Protein AF-A0A8S2YWJ7-F1 (afdb_monomer_lite)

Foldseek 3Di:
DDWDQDPVGWIWFKDFPDDADADQKDFDAGQPIWIWTQGDPVRPGIDIWGFPDNRSGSQWMHHNQFTTAGHPVRQWTGGPPNVPDPPTDHPPPPGTDDPPVPDD

InterPro domains:
  IPR006571 TLDc domain [PF07534] (3-96)

Organism: NCBI:txid1234261

Sequence (104 aa):
MTLILSGDGYLFGGYTSKSWASALGSHENDPKAFLFTLTNPESIGEVKFVCKYPSGSNAVFHSFSCGPAFGAGHDLIISNNSNKNTDSYCNFPHSYTDHIGHGT

Secondary structure (DSSP, 8-state):
-EEEE-TTS-EEEEE-SSPP---EEEEE--TT-EEEESS-TT----EEEEBSSTT-TT-EEEETTEEEEETTTTSEEEETTTTT-S--B--TTSSB--SSS---

Radius of gyration: 12.89 Å; chains: 1; bounding box: 30×27×31 Å

pLDDT: mean 93.34, std 5.13, range [59.97, 97.94]

Structure (mmCIF, N/CA/C/O backbone):
data_AF-A0A8S2YWJ7-F1
#
_entry.id   AF-A0A8S2YWJ7-F1
#
loop_
_atom_site.group_PDB
_atom_site.id
_atom_site.type_symbol
_atom_site.label_atom_id
_atom_site.label_alt_id
_atom_site.label_comp_id
_atom_site.label_asym_id
_atom_site.label_entity_id
_atom_site.label_seq_id
_atom_site.pdbx_PDB_ins_code
_atom_site.Cartn_x
_atom_site.Cartn_y
_atom_site.Cartn_z
_atom_site.occupancy
_atom_site.B_iso_or_equiv
_atom_site.auth_seq_id
_atom_site.auth_comp_id
_atom_site.auth_asym_id
_atom_site.auth_atom_id
_atom_site.pdbx_PDB_model_num
ATOM 1 N N . MET A 1 1 ? -4.692 4.869 -7.242 1.00 92.69 1 MET A N 1
ATOM 2 C CA . MET A 1 1 ? -5.217 4.884 -5.858 1.00 92.69 1 MET A CA 1
ATOM 3 C C . MET A 1 1 ? -5.852 3.539 -5.575 1.00 92.69 1 MET A C 1
ATOM 5 O O . MET A 1 1 ? -6.530 3.024 -6.455 1.00 92.69 1 MET A O 1
ATOM 9 N N . THR A 1 2 ? -5.636 3.010 -4.377 1.00 95.88 2 THR A N 1
ATOM 10 C CA . THR A 1 2 ? -6.225 1.770 -3.870 1.00 95.88 2 THR A CA 1
ATOM 11 C C . THR A 1 2 ? -7.020 2.095 -2.608 1.00 95.88 2 THR A C 1
ATOM 13 O O . THR A 1 2 ? -6.474 2.729 -1.706 1.00 95.88 2 THR A O 1
ATOM 16 N N . LEU A 1 3 ? -8.277 1.652 -2.544 1.00 96.44 3 LEU A N 1
ATOM 17 C CA . LEU A 1 3 ? -9.147 1.755 -1.371 1.00 96.44 3 LEU A CA 1
ATOM 18 C C . LEU A 1 3 ? -9.586 0.347 -0.958 1.00 96.44 3 LEU A C 1
ATOM 20 O O . LEU A 1 3 ? -9.973 -0.448 -1.814 1.00 96.44 3 LEU A O 1
ATOM 24 N N . ILE A 1 4 ? -9.503 0.047 0.332 1.00 95.19 4 ILE A N 1
ATOM 25 C CA . ILE A 1 4 ? -9.803 -1.252 0.932 1.00 95.19 4 ILE A CA 1
ATOM 26 C C . ILE A 1 4 ? -10.822 -1.032 2.048 1.00 95.19 4 ILE A C 1
ATOM 28 O O . ILE A 1 4 ? -10.664 -0.122 2.860 1.00 95.19 4 ILE A O 1
ATOM 32 N N . LEU A 1 5 ? -11.855 -1.874 2.065 1.00 94.25 5 LEU A N 1
ATOM 33 C CA . LEU A 1 5 ? -12.822 -1.992 3.152 1.00 94.25 5 LEU A CA 1
ATOM 34 C C . LEU A 1 5 ? -12.567 -3.325 3.862 1.00 94.25 5 LEU A C 1
ATOM 36 O O . LEU A 1 5 ? -12.669 -4.375 3.223 1.00 94.25 5 LEU A O 1
ATOM 40 N N . SER A 1 6 ? -12.208 -3.297 5.147 1.00 90.75 6 SER A N 1
ATOM 41 C CA . SER A 1 6 ? -12.046 -4.528 5.931 1.00 90.75 6 SER A CA 1
ATOM 42 C C . SER A 1 6 ? -13.387 -5.178 6.268 1.00 90.75 6 SER A C 1
ATOM 44 O O . SER A 1 6 ? -14.444 -4.552 6.174 1.00 90.75 6 SER A O 1
ATOM 46 N N . GLY A 1 7 ? -13.334 -6.435 6.724 1.00 89.88 7 GLY A N 1
ATOM 47 C CA . GLY A 1 7 ? -14.505 -7.135 7.263 1.00 89.88 7 GLY A CA 1
ATOM 48 C C . GLY A 1 7 ? -15.135 -6.430 8.470 1.00 89.88 7 GLY A C 1
ATOM 49 O O . GLY A 1 7 ? -16.347 -6.502 8.644 1.00 89.88 7 GLY A O 1
ATOM 50 N N . ASP A 1 8 ? -14.333 -5.683 9.232 1.00 91.56 8 ASP A N 1
ATOM 51 C CA . ASP A 1 8 ? -14.784 -4.893 10.385 1.00 91.56 8 ASP A CA 1
ATOM 52 C C . ASP A 1 8 ? -15.301 -3.493 9.997 1.00 91.56 8 ASP A C 1
ATOM 54 O O . ASP A 1 8 ? -15.685 -2.703 10.857 1.00 91.56 8 ASP A O 1
ATOM 58 N N . GLY A 1 9 ? -15.330 -3.165 8.700 1.00 93.88 9 GLY A N 1
ATOM 59 C CA . GLY A 1 9 ? -15.875 -1.904 8.194 1.00 93.88 9 GLY A CA 1
ATOM 60 C C . GLY A 1 9 ? -14.898 -0.722 8.192 1.00 93.88 9 GLY A C 1
ATOM 61 O O . GLY A 1 9 ? -15.328 0.419 8.012 1.00 93.88 9 GLY A O 1
ATOM 62 N N . TYR A 1 10 ? -13.596 -0.963 8.361 1.00 93.62 10 TYR A N 1
ATOM 63 C CA . TYR A 1 10 ? -12.576 0.087 8.311 1.00 93.62 10 TYR A CA 1
ATOM 64 C C . TYR A 1 10 ? -12.118 0.371 6.879 1.00 93.62 10 TYR A C 1
ATOM 66 O O . TYR A 1 10 ? -11.922 -0.548 6.083 1.00 93.62 10 TYR A O 1
ATOM 74 N N . LEU A 1 11 ? -11.932 1.651 6.561 1.00 95.94 11 LEU A N 1
ATOM 75 C CA . LEU A 1 11 ? -11.508 2.144 5.256 1.00 95.94 11 LEU A CA 1
ATOM 76 C C . LEU A 1 11 ? -10.066 2.631 5.320 1.00 95.94 11 LEU A C 1
ATOM 78 O O . LEU A 1 11 ? -9.737 3.557 6.059 1.00 95.94 11 LEU A O 1
ATOM 82 N N . PHE A 1 12 ? -9.214 2.042 4.494 1.00 95.62 12 PHE A N 1
ATOM 83 C CA . PHE A 1 12 ? -7.799 2.388 4.389 1.00 95.62 12 PHE A CA 1
ATOM 84 C C . PHE A 1 12 ? -7.265 2.024 3.005 1.00 95.62 12 PHE A C 1
ATOM 86 O O . PHE A 1 12 ? -7.990 1.523 2.143 1.00 95.62 12 PHE A O 1
ATOM 93 N N . GLY A 1 13 ? -5.993 2.296 2.751 1.00 96.38 13 GLY A N 1
ATOM 94 C CA . GLY A 1 13 ? -5.350 1.876 1.521 1.00 96.38 13 GLY A CA 1
ATOM 95 C C . GLY A 1 13 ? -4.068 2.629 1.247 1.00 96.38 13 GLY A C 1
ATOM 96 O O . GLY A 1 13 ? -3.320 2.991 2.153 1.00 96.38 13 GLY A O 1
ATOM 97 N N . GLY A 1 14 ? -3.805 2.846 -0.036 1.00 97.19 14 GLY A N 1
ATOM 98 C CA . GLY A 1 14 ? -2.584 3.497 -0.465 1.00 97.19 14 GLY A CA 1
ATOM 99 C C . GLY A 1 14 ? -2.699 4.142 -1.832 1.00 97.19 14 GLY A C 1
ATOM 100 O O . GLY A 1 14 ? -3.521 3.788 -2.683 1.00 97.19 14 GLY A O 1
ATOM 101 N N . TYR A 1 15 ? -1.842 5.121 -2.051 1.00 97.94 15 TYR A N 1
ATOM 102 C CA . TYR A 1 15 ? -1.646 5.763 -3.332 1.00 97.94 15 TYR A CA 1
ATOM 103 C C . TYR A 1 15 ? -0.264 5.408 -3.867 1.00 97.94 15 TYR A C 1
ATOM 105 O O . TYR A 1 15 ? 0.719 5.426 -3.136 1.00 97.94 15 TYR A O 1
ATOM 113 N N . THR A 1 16 ? -0.205 5.139 -5.167 1.00 97.69 16 THR A N 1
ATOM 114 C CA . THR A 1 16 ? 1.021 5.107 -5.959 1.00 97.69 16 THR A CA 1
ATOM 115 C C . THR A 1 16 ? 0.738 5.777 -7.304 1.00 97.69 16 THR A C 1
ATOM 117 O O . THR A 1 16 ? -0.387 5.722 -7.813 1.00 97.69 16 THR A O 1
ATOM 120 N N . SER A 1 17 ? 1.750 6.440 -7.856 1.00 97.50 17 SER A N 1
ATOM 121 C CA . SER A 1 17 ? 1.778 6.971 -9.216 1.00 97.50 17 SER A CA 1
ATOM 122 C C . SER A 1 17 ? 2.051 5.896 -10.275 1.00 97.50 17 SER A C 1
ATOM 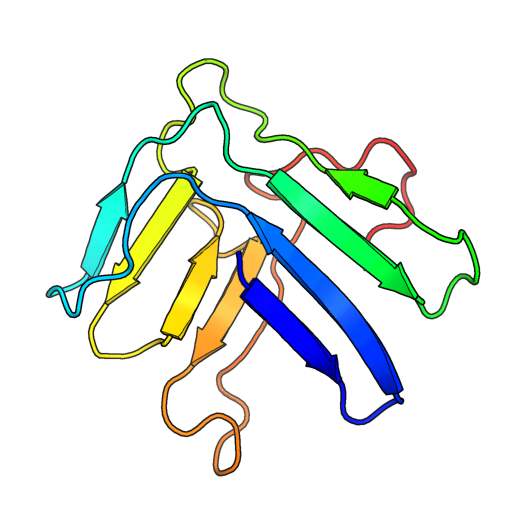124 O O . SER A 1 17 ? 1.918 6.167 -11.470 1.00 97.50 17 SER A O 1
ATOM 126 N N . LYS A 1 18 ? 2.421 4.679 -9.861 1.00 96.12 18 LYS A N 1
ATOM 127 C CA . LYS A 1 18 ? 2.639 3.536 -10.747 1.00 96.12 18 LYS A CA 1
ATOM 128 C C . LYS A 1 18 ? 1.317 2.854 -11.081 1.00 96.12 18 LYS A C 1
ATOM 130 O O . LYS A 1 18 ? 0.425 2.734 -10.245 1.00 96.12 18 LYS A O 1
ATOM 135 N N . SER A 1 19 ? 1.198 2.394 -12.324 1.00 95.06 19 SER A N 1
ATOM 136 C CA . SER A 1 19 ? 0.115 1.485 -12.706 1.00 95.06 19 SER A CA 1
ATOM 137 C C . SER A 1 19 ? 0.470 0.078 -12.244 1.00 95.06 19 SER A C 1
ATOM 139 O O . SER A 1 19 ? 1.576 -0.379 -12.529 1.00 95.06 19 SER A O 1
ATOM 141 N N . TRP A 1 20 ? -0.452 -0.603 -11.562 1.00 94.31 20 TRP A N 1
ATOM 142 C CA . TRP A 1 20 ? -0.255 -1.994 -11.156 1.00 94.31 20 TRP A CA 1
ATOM 143 C C . TRP A 1 20 ? -0.019 -2.885 -12.376 1.00 94.31 20 TRP A C 1
ATOM 145 O O . TRP A 1 20 ? -0.712 -2.760 -13.388 1.00 94.31 20 TRP A O 1
ATOM 155 N N . ALA A 1 21 ? 0.943 -3.796 -12.266 1.00 92.50 21 ALA A N 1
ATOM 156 C CA . ALA A 1 21 ? 1.258 -4.760 -13.308 1.00 92.50 21 ALA A CA 1
ATOM 157 C C . ALA A 1 21 ? 1.341 -6.172 -12.727 1.00 92.50 21 ALA A C 1
ATOM 159 O O . ALA A 1 21 ? 1.822 -6.379 -11.616 1.00 92.50 21 ALA A O 1
ATOM 160 N N . SER A 1 22 ? 0.910 -7.153 -13.515 1.00 91.81 22 SER A N 1
ATOM 161 C CA . SER A 1 22 ? 1.113 -8.566 -13.206 1.00 91.81 22 SER A CA 1
ATOM 162 C C . SER A 1 22 ? 2.545 -8.956 -13.583 1.00 91.81 22 SER A C 1
ATOM 164 O O . SER A 1 22 ? 2.815 -9.254 -14.745 1.00 91.81 22 SER A O 1
ATOM 166 N N . ALA A 1 23 ? 3.468 -8.919 -12.621 1.00 90.06 23 ALA A N 1
ATOM 167 C CA . ALA A 1 23 ? 4.883 -9.255 -12.815 1.00 90.06 23 ALA A CA 1
ATOM 168 C C . ALA A 1 23 ? 5.275 -10.541 -12.063 1.00 90.06 23 ALA A C 1
ATOM 170 O O . ALA A 1 23 ? 4.492 -11.069 -11.279 1.00 90.06 23 ALA A O 1
ATOM 171 N N . LEU A 1 24 ? 6.498 -11.043 -12.269 1.00 90.69 24 LEU A N 1
ATOM 172 C CA . LEU A 1 24 ? 7.046 -12.200 -11.532 1.00 90.69 24 LEU A CA 1
ATOM 173 C C . LEU A 1 24 ? 7.491 -11.861 -10.092 1.00 90.69 24 LEU A C 1
ATOM 175 O O . LEU A 1 24 ? 8.173 -12.661 -9.460 1.00 90.69 24 LEU A O 1
ATOM 179 N N . GLY A 1 25 ? 7.114 -10.688 -9.581 1.00 93.38 25 GLY A N 1
ATOM 180 C CA . GLY A 1 25 ? 7.584 -10.158 -8.309 1.00 93.38 25 GLY A CA 1
ATOM 181 C C . GLY A 1 25 ? 8.703 -9.145 -8.510 1.00 93.38 25 GLY A C 1
ATOM 182 O O . GLY A 1 25 ? 9.873 -9.506 -8.617 1.00 93.38 25 GLY A O 1
ATOM 183 N N . SER A 1 26 ? 8.357 -7.863 -8.547 1.00 94.81 26 SER A N 1
ATOM 184 C CA . SER A 1 26 ? 9.335 -6.777 -8.601 1.00 94.81 26 SER A CA 1
ATOM 185 C C . SER A 1 26 ? 8.889 -5.588 -7.770 1.00 94.81 26 SER A C 1
ATOM 187 O O . SER A 1 26 ? 7.712 -5.230 -7.739 1.00 94.81 26 SER A O 1
ATOM 189 N N . HIS A 1 27 ? 9.853 -4.966 -7.102 1.00 95.25 27 HIS A N 1
ATOM 190 C CA . HIS A 1 27 ? 9.634 -3.708 -6.416 1.00 95.25 27 HIS A CA 1
ATOM 191 C C . HIS A 1 27 ? 9.768 -2.541 -7.391 1.00 95.25 27 HIS A C 1
ATOM 193 O O . HIS A 1 27 ? 10.670 -2.521 -8.225 1.00 95.25 27 HIS A O 1
ATOM 199 N N . GLU A 1 28 ? 8.891 -1.555 -7.249 1.00 96.62 28 GLU A N 1
ATOM 200 C CA . GLU A 1 28 ? 8.920 -0.319 -8.018 1.00 96.62 28 GLU A CA 1
ATOM 201 C C . GLU A 1 28 ? 9.162 0.875 -7.101 1.00 96.62 28 GLU A C 1
ATOM 203 O O . GLU A 1 28 ? 8.641 0.963 -5.982 1.00 96.62 28 GLU A O 1
ATOM 208 N N . ASN A 1 29 ? 9.954 1.819 -7.608 1.00 97.31 29 ASN A N 1
ATOM 209 C CA . ASN A 1 29 ? 10.274 3.035 -6.880 1.00 97.31 29 ASN A CA 1
ATOM 210 C C . ASN A 1 29 ? 9.208 4.095 -7.132 1.00 97.31 29 ASN A C 1
ATOM 212 O O . ASN A 1 29 ? 8.931 4.441 -8.286 1.00 97.31 29 ASN A O 1
ATOM 216 N N . ASP A 1 30 ? 8.654 4.654 -6.064 1.00 97.69 30 ASP A N 1
ATOM 217 C CA . ASP A 1 30 ? 7.673 5.727 -6.161 1.00 97.69 30 ASP A CA 1
ATOM 218 C C . ASP A 1 30 ? 7.740 6.674 -4.954 1.00 97.69 30 ASP A C 1
ATOM 220 O O . ASP A 1 30 ? 7.122 6.410 -3.922 1.00 97.69 30 ASP A O 1
ATOM 224 N N . PRO A 1 31 ? 8.450 7.812 -5.059 1.00 96.56 31 PRO A N 1
ATOM 225 C CA . PRO A 1 31 ? 8.558 8.777 -3.963 1.00 96.56 31 PRO A CA 1
ATOM 226 C C . PRO A 1 31 ? 7.233 9.490 -3.663 1.00 96.56 31 PRO A C 1
ATOM 228 O O . PRO A 1 31 ? 7.122 10.196 -2.663 1.00 96.56 31 PRO A O 1
ATOM 231 N N . LYS A 1 32 ? 6.220 9.338 -4.527 1.00 97.44 32 LYS A N 1
ATOM 232 C CA . LYS A 1 32 ? 4.876 9.880 -4.304 1.00 97.44 32 LYS A CA 1
ATOM 233 C C . LYS A 1 32 ? 3.962 8.885 -3.596 1.00 97.44 32 LYS A C 1
ATOM 235 O O . LYS A 1 32 ? 2.823 9.252 -3.312 1.00 97.44 32 LYS A O 1
ATOM 240 N N . ALA A 1 33 ? 4.416 7.656 -3.347 1.00 97.88 33 ALA A N 1
ATOM 241 C CA . ALA A 1 33 ? 3.595 6.653 -2.699 1.00 97.88 33 ALA A CA 1
ATOM 242 C C . ALA A 1 33 ? 3.376 6.969 -1.215 1.00 97.88 33 ALA A C 1
ATOM 244 O O . ALA A 1 33 ? 4.259 7.476 -0.518 1.00 97.88 33 ALA A O 1
ATOM 245 N N . PHE A 1 34 ? 2.180 6.660 -0.729 1.00 97.50 34 PHE A N 1
ATOM 246 C CA . PHE A 1 34 ? 1.815 6.779 0.679 1.00 97.50 34 PHE A CA 1
ATOM 247 C C . PHE A 1 34 ? 0.696 5.797 1.016 1.00 97.50 34 PHE A C 1
ATOM 249 O O . PHE A 1 34 ? -0.148 5.504 0.167 1.00 97.50 34 PHE A O 1
ATOM 256 N N . LEU A 1 35 ? 0.668 5.334 2.261 1.00 97.56 35 LEU A N 1
ATOM 257 C CA . LEU A 1 35 ? -0.480 4.648 2.842 1.00 97.56 35 LEU A CA 1
ATOM 258 C C . LEU A 1 35 ? -1.392 5.660 3.535 1.00 97.56 35 LEU A C 1
ATOM 260 O O . LEU A 1 35 ? -0.967 6.766 3.883 1.00 97.56 35 LEU A O 1
ATOM 264 N N . PHE A 1 36 ? -2.650 5.293 3.729 1.00 95.94 36 PHE A N 1
ATOM 265 C CA . PHE A 1 36 ? -3.598 6.094 4.487 1.00 95.94 36 PHE A CA 1
ATOM 266 C C . PHE A 1 36 ? -4.650 5.226 5.177 1.00 95.94 36 PHE A C 1
ATOM 268 O O . PHE A 1 36 ? -4.998 4.153 4.689 1.00 95.94 36 PHE A O 1
ATOM 275 N N . THR A 1 37 ? -5.205 5.736 6.270 1.00 95.31 37 THR A N 1
ATOM 276 C CA . THR A 1 37 ? -6.476 5.286 6.852 1.00 95.31 37 THR A CA 1
ATOM 277 C C . THR A 1 37 ? -7.475 6.435 6.780 1.00 95.31 37 THR A C 1
ATOM 279 O O . THR A 1 37 ? -7.091 7.593 6.925 1.00 95.31 37 THR A O 1
ATOM 282 N N . LEU A 1 38 ? -8.736 6.115 6.500 1.00 94.94 38 LEU A N 1
ATOM 283 C CA . LEU A 1 38 ? -9.875 7.028 6.605 1.00 94.94 38 LEU A CA 1
ATOM 284 C C . LEU A 1 38 ? -10.686 6.731 7.869 1.00 94.94 38 LEU A C 1
ATOM 286 O O . LEU A 1 38 ? -11.140 7.642 8.554 1.00 94.94 38 LEU A O 1
ATOM 290 N N . THR A 1 39 ? -10.840 5.445 8.188 1.00 94.19 39 THR A N 1
ATOM 291 C CA . THR A 1 39 ? -11.370 4.969 9.465 1.00 94.19 39 THR A CA 1
ATOM 292 C C . THR A 1 39 ? -10.473 3.856 10.001 1.00 94.19 39 THR A C 1
ATOM 294 O O . THR A 1 39 ? -9.948 3.044 9.238 1.00 94.19 39 THR A O 1
ATOM 297 N N . ASN A 1 40 ? -10.274 3.832 11.317 1.00 89.81 40 ASN A N 1
ATOM 298 C CA . ASN A 1 40 ? -9.421 2.867 12.011 1.00 89.81 40 ASN A CA 1
ATOM 299 C C . ASN A 1 40 ? -10.020 2.512 13.382 1.00 89.81 40 ASN A C 1
ATOM 301 O O . ASN A 1 40 ? -10.825 3.292 13.905 1.00 89.81 40 ASN A O 1
ATOM 305 N N . PRO A 1 41 ? -9.624 1.368 13.971 1.00 89.00 41 PRO A N 1
ATOM 306 C CA . PRO A 1 41 ? -10.090 0.942 15.292 1.00 89.00 41 PRO A CA 1
ATOM 307 C C . PRO A 1 41 ? -9.860 1.982 16.393 1.00 89.00 41 PRO A C 1
ATOM 309 O O . PRO A 1 41 ? -10.699 2.153 17.273 1.00 89.00 41 PRO A O 1
ATOM 312 N N . GLU A 1 42 ? -8.767 2.736 16.293 1.00 88.38 42 GLU A N 1
ATOM 313 C CA . GLU A 1 42 ? -8.360 3.737 17.282 1.00 88.38 42 GLU A CA 1
ATOM 314 C C . GLU A 1 42 ? -9.172 5.044 17.199 1.00 88.38 42 GLU A C 1
ATOM 316 O O . GLU A 1 42 ? -9.001 5.941 18.020 1.00 88.38 42 GLU A O 1
ATOM 321 N N . SER A 1 43 ? -10.080 5.179 16.222 1.00 85.31 43 SER A N 1
ATOM 322 C CA . SER A 1 43 ? -10.894 6.388 16.007 1.00 85.31 43 SER A CA 1
ATOM 323 C C . SER A 1 43 ? -10.065 7.675 15.848 1.00 85.31 43 SER A C 1
ATOM 325 O O . SER A 1 43 ? -10.549 8.773 16.119 1.00 85.31 43 SER A O 1
ATOM 327 N N . ILE A 1 44 ? -8.825 7.551 15.360 1.00 83.50 44 ILE A N 1
ATOM 328 C CA . ILE A 1 44 ? -7.876 8.668 15.191 1.00 83.50 44 ILE A CA 1
ATOM 329 C C . ILE A 1 44 ? -8.231 9.536 13.962 1.00 83.50 44 ILE A C 1
ATOM 331 O O . ILE A 1 44 ? -7.705 10.632 13.786 1.00 83.50 44 ILE A O 1
ATOM 335 N N . GLY A 1 45 ? -9.187 9.097 13.137 1.00 83.44 45 GLY A N 1
ATOM 336 C CA . GLY A 1 45 ? -9.596 9.792 11.915 1.00 83.44 45 GLY A CA 1
ATOM 337 C C . GLY A 1 45 ? -8.648 9.525 10.746 1.00 83.44 45 GLY A C 1
ATOM 338 O O . GLY A 1 45 ? -8.017 8.469 10.679 1.00 83.44 45 GLY A O 1
ATOM 339 N N . GLU A 1 46 ? -8.573 10.468 9.807 1.00 93.19 46 GLU A N 1
ATOM 340 C CA . GLU A 1 46 ? -7.782 10.316 8.585 1.00 93.19 46 GLU A CA 1
ATOM 341 C C . GLU A 1 46 ? -6.285 10.518 8.855 1.00 93.19 46 GLU A C 1
ATOM 343 O O . GLU A 1 46 ? -5.862 11.575 9.326 1.00 93.19 46 GLU A O 1
ATOM 348 N N . VAL A 1 47 ? -5.461 9.525 8.514 1.00 94.56 47 VAL A N 1
ATOM 349 C CA . VAL A 1 47 ? -4.004 9.580 8.720 1.00 94.56 47 VAL A CA 1
ATOM 350 C C . VAL A 1 47 ? -3.283 9.139 7.459 1.00 94.56 47 VAL A C 1
ATOM 352 O O . VAL A 1 47 ? -3.697 8.195 6.789 1.00 94.56 47 VAL A O 1
ATOM 355 N N . LYS A 1 48 ? -2.180 9.822 7.138 1.00 95.75 48 LYS A N 1
ATOM 356 C CA . LYS A 1 48 ? -1.333 9.549 5.974 1.00 95.75 48 LYS A CA 1
ATOM 357 C C . LYS A 1 48 ? 0.065 9.118 6.404 1.00 95.75 48 LYS A C 1
ATOM 359 O O . LYS A 1 48 ? 0.766 9.875 7.065 1.00 95.75 48 LYS A O 1
ATOM 364 N N . PHE A 1 49 ? 0.519 7.966 5.927 1.00 96.00 49 PHE A N 1
ATOM 365 C CA . PHE A 1 49 ? 1.844 7.419 6.210 1.00 96.00 49 PHE A CA 1
ATOM 366 C C . PHE A 1 49 ? 2.720 7.489 4.961 1.00 96.00 49 PHE A C 1
ATOM 368 O O . PHE A 1 49 ? 2.387 6.941 3.910 1.00 96.00 49 PHE A O 1
ATOM 375 N N . VAL A 1 50 ? 3.847 8.189 5.057 1.00 96.12 50 VAL A N 1
ATOM 376 C CA . VAL A 1 50 ? 4.770 8.403 3.932 1.00 96.12 50 VAL A CA 1
ATOM 377 C C . VAL A 1 50 ? 5.885 7.363 3.926 1.00 96.12 50 VAL A C 1
ATOM 379 O O . VAL A 1 50 ? 6.245 6.825 4.974 1.00 96.12 50 VAL A O 1
ATOM 382 N N . CYS A 1 51 ? 6.432 7.074 2.745 1.00 95.06 51 CYS A N 1
ATOM 383 C CA . CYS A 1 51 ? 7.574 6.173 2.624 1.00 95.06 51 CYS A CA 1
ATOM 384 C C . CYS A 1 51 ? 8.793 6.751 3.366 1.00 95.06 51 CYS A C 1
ATOM 386 O O . CYS A 1 51 ? 9.111 7.932 3.223 1.00 95.06 51 CYS A O 1
ATOM 388 N N . LYS A 1 52 ? 9.496 5.909 4.133 1.00 94.19 52 LYS A N 1
ATOM 389 C CA . LYS A 1 52 ? 10.719 6.278 4.870 1.00 94.19 52 LYS A CA 1
ATOM 390 C C . LYS A 1 52 ? 11.874 6.651 3.943 1.00 94.19 52 LYS A C 1
ATOM 392 O O . LYS A 1 52 ? 12.772 7.391 4.337 1.00 94.19 52 LYS A O 1
ATOM 397 N N . TYR A 1 53 ? 11.871 6.111 2.727 1.00 92.88 53 TYR A N 1
ATOM 398 C CA . TYR A 1 53 ? 12.952 6.281 1.767 1.00 92.88 53 TYR A CA 1
ATOM 399 C C . TYR A 1 53 ? 12.656 7.472 0.847 1.00 92.88 53 TYR A C 1
ATOM 401 O O . TYR A 1 53 ? 11.676 7.418 0.104 1.00 92.88 53 TYR A O 1
ATOM 409 N N . PRO A 1 54 ? 13.504 8.519 0.812 1.00 88.69 54 PRO A N 1
ATOM 410 C CA . PRO A 1 54 ? 13.250 9.710 -0.007 1.00 88.69 54 PRO A CA 1
ATOM 411 C C . PRO A 1 54 ? 13.120 9.433 -1.511 1.00 88.69 54 PRO A C 1
ATOM 413 O O . PRO A 1 54 ? 12.396 10.131 -2.213 1.00 88.69 54 PRO A O 1
ATOM 416 N N . SER A 1 55 ? 13.801 8.402 -2.017 1.00 92.44 55 SER A N 1
ATOM 417 C CA . SER A 1 55 ? 13.689 7.950 -3.410 1.00 92.44 55 SER A CA 1
ATOM 418 C C . SER A 1 55 ? 12.413 7.145 -3.690 1.00 92.44 55 SER A C 1
ATOM 420 O O . SER A 1 55 ? 12.159 6.786 -4.839 1.00 92.44 55 SER A O 1
ATOM 422 N N . GLY A 1 56 ? 11.632 6.825 -2.654 1.00 92.88 56 GLY A N 1
ATOM 423 C CA . GLY A 1 56 ? 10.535 5.868 -2.715 1.00 92.88 56 GLY A CA 1
ATOM 424 C C . GLY A 1 56 ? 11.010 4.467 -3.076 1.00 92.88 56 GLY A C 1
ATOM 425 O O . GLY A 1 56 ? 10.280 3.749 -3.753 1.00 92.88 56 GLY A O 1
ATOM 426 N N . SER A 1 57 ? 12.244 4.100 -2.714 1.00 94.75 57 SER A N 1
ATOM 427 C CA . SER A 1 57 ? 12.784 2.783 -3.039 1.00 94.75 57 SER A CA 1
ATOM 428 C C . SER A 1 57 ? 11.904 1.681 -2.465 1.00 94.75 57 SER A C 1
ATOM 430 O O . SER A 1 57 ? 11.610 1.704 -1.269 1.00 94.75 57 SER A O 1
ATOM 432 N N . ASN A 1 58 ? 11.531 0.713 -3.303 1.00 95.25 58 ASN A N 1
ATOM 433 C CA . ASN A 1 58 ? 10.654 -0.394 -2.919 1.00 95.25 58 ASN A CA 1
ATOM 434 C C . ASN A 1 58 ? 9.304 0.066 -2.335 1.00 95.25 58 ASN A C 1
ATOM 436 O O . ASN A 1 58 ? 8.781 -0.534 -1.396 1.00 95.25 58 ASN A O 1
ATOM 440 N N . ALA A 1 59 ? 8.746 1.154 -2.874 1.00 97.25 59 ALA A N 1
ATOM 441 C CA . ALA A 1 59 ? 7.486 1.724 -2.409 1.00 97.25 59 ALA A CA 1
ATOM 442 C C . ALA A 1 59 ? 6.294 0.790 -2.644 1.00 97.25 59 ALA A C 1
ATOM 444 O O . ALA A 1 59 ? 5.407 0.704 -1.791 1.00 97.25 59 ALA A O 1
ATOM 445 N N . VAL A 1 60 ? 6.272 0.090 -3.778 1.00 97.62 60 VAL A N 1
ATOM 446 C CA . VAL A 1 60 ? 5.233 -0.887 -4.123 1.00 97.62 60 VAL A CA 1
ATOM 447 C C . VAL A 1 60 ? 5.849 -2.151 -4.701 1.00 97.62 60 VAL A C 1
ATOM 449 O O . VAL A 1 60 ? 6.975 -2.130 -5.200 1.00 97.62 60 VAL A O 1
ATOM 452 N N . PHE A 1 61 ? 5.106 -3.249 -4.636 1.00 97.25 61 PHE A N 1
ATOM 453 C CA . PHE A 1 61 ? 5.502 -4.542 -5.173 1.00 97.25 61 PHE A CA 1
ATOM 454 C C . PHE A 1 61 ? 4.459 -5.044 -6.168 1.00 97.25 61 PHE A C 1
ATOM 456 O O . PHE A 1 61 ? 3.259 -5.005 -5.907 1.00 97.25 61 PHE A O 1
ATOM 463 N N . HIS A 1 62 ? 4.915 -5.486 -7.332 1.00 95.88 62 HIS A N 1
ATOM 464 C CA . HIS A 1 62 ? 4.075 -5.991 -8.408 1.00 95.88 62 HIS A CA 1
ATOM 465 C C . HIS A 1 62 ? 4.278 -7.498 -8.531 1.00 95.88 62 HIS A C 1
ATOM 467 O O . HIS A 1 62 ? 5.393 -7.960 -8.773 1.00 95.88 62 HIS A O 1
ATOM 473 N N . SER A 1 63 ? 3.202 -8.268 -8.403 1.00 95.38 63 SER A N 1
ATOM 474 C CA . SER A 1 63 ? 3.216 -9.715 -8.605 1.00 95.38 63 SER A CA 1
ATOM 475 C C . SER A 1 63 ? 1.870 -10.191 -9.134 1.00 95.38 63 SER A C 1
ATOM 477 O O . SER A 1 63 ? 0.842 -9.611 -8.811 1.00 95.38 63 SER A O 1
ATOM 479 N N . PHE A 1 64 ? 1.848 -11.275 -9.905 1.00 94.50 64 PHE A N 1
ATOM 480 C CA . PHE A 1 64 ? 0.601 -11.964 -10.259 1.00 94.50 64 PHE A CA 1
ATOM 481 C C . PHE A 1 64 ? -0.083 -12.626 -9.045 1.00 94.50 64 PHE A C 1
ATOM 483 O O . PHE A 1 64 ? -1.261 -12.981 -9.109 1.00 94.50 64 PHE A O 1
ATOM 490 N N . SER A 1 65 ? 0.651 -12.833 -7.947 1.00 94.38 65 SER A N 1
ATOM 491 C CA . SER A 1 65 ? 0.151 -13.473 -6.724 1.00 94.38 65 SER A 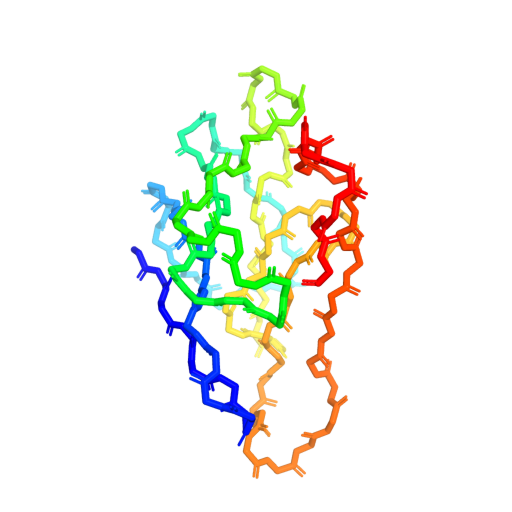CA 1
ATOM 492 C C . SER A 1 65 ? -0.561 -12.509 -5.771 1.00 94.38 65 SER A C 1
ATOM 494 O O . SER A 1 65 ? -1.150 -12.949 -4.788 1.00 94.38 65 SER A O 1
ATOM 496 N N . CYS A 1 66 ? -0.533 -11.204 -6.034 1.00 93.50 66 CYS A N 1
ATOM 497 C CA . CYS A 1 66 ? -1.204 -10.201 -5.215 1.00 93.50 66 CYS A CA 1
ATOM 498 C C . CYS A 1 66 ? -1.816 -9.104 -6.086 1.00 93.50 66 CYS A C 1
ATOM 500 O O . CYS A 1 66 ? -1.456 -8.928 -7.246 1.00 93.50 66 CYS A O 1
ATOM 502 N N . GLY A 1 67 ? -2.772 -8.369 -5.529 1.00 88.00 67 GLY A N 1
ATOM 503 C CA . GLY A 1 67 ? -3.222 -7.113 -6.108 1.00 88.00 67 GLY A CA 1
ATOM 504 C C . GLY A 1 67 ? -2.293 -5.982 -5.652 1.00 88.00 67 GLY A C 1
ATOM 505 O O . GLY A 1 67 ? -1.109 -5.989 -5.985 1.00 88.00 67 GLY A O 1
ATOM 506 N N . PRO A 1 68 ? -2.798 -5.000 -4.890 1.00 94.50 68 PRO A N 1
ATOM 507 C CA . PRO A 1 68 ? -1.963 -3.950 -4.326 1.00 94.50 68 PRO A CA 1
ATOM 508 C C . PRO A 1 68 ? -1.035 -4.492 -3.229 1.00 94.50 68 PRO A C 1
ATOM 510 O O . PRO A 1 68 ? -1.493 -5.127 -2.276 1.00 94.50 68 PRO A O 1
ATOM 513 N N . ALA A 1 69 ? 0.255 -4.175 -3.337 1.00 97.31 69 ALA A N 1
ATOM 514 C CA . ALA A 1 69 ? 1.251 -4.423 -2.301 1.00 97.31 69 ALA A CA 1
ATOM 515 C C . ALA A 1 69 ? 2.163 -3.199 -2.130 1.00 97.31 69 ALA A C 1
ATOM 517 O O . ALA A 1 69 ? 2.716 -2.683 -3.103 1.00 97.31 69 ALA A O 1
ATOM 518 N N . PHE A 1 70 ? 2.323 -2.733 -0.896 1.00 97.88 70 PHE A N 1
ATOM 519 C CA . PHE A 1 70 ? 3.083 -1.540 -0.535 1.00 97.88 70 PHE A CA 1
ATOM 520 C C . PHE A 1 70 ? 4.225 -1.903 0.414 1.00 97.88 70 PHE A C 1
ATOM 522 O O . PHE A 1 70 ? 4.017 -2.602 1.402 1.00 97.88 70 PHE A O 1
ATOM 529 N N . GLY A 1 71 ? 5.413 -1.365 0.142 1.00 97.12 71 GLY A N 1
ATOM 530 C CA . GLY A 1 71 ? 6.593 -1.488 0.993 1.00 97.12 71 GLY A CA 1
ATOM 531 C C . GLY A 1 71 ? 7.402 -2.763 0.758 1.00 97.12 71 GLY A C 1
ATOM 532 O O . GLY A 1 71 ? 6.866 -3.799 0.374 1.00 97.12 71 GLY A O 1
ATOM 533 N N . ALA A 1 72 ? 8.702 -2.685 1.049 1.00 93.38 72 ALA A N 1
ATOM 534 C CA . ALA A 1 72 ? 9.659 -3.784 0.901 1.00 93.38 72 ALA A CA 1
ATOM 535 C C . ALA A 1 72 ? 9.381 -4.968 1.839 1.00 93.38 72 ALA A C 1
ATOM 537 O O . ALA A 1 72 ? 9.751 -6.098 1.538 1.00 93.38 72 ALA A O 1
ATOM 538 N N . GLY A 1 73 ? 8.762 -4.693 2.991 1.00 89.62 73 GLY A N 1
ATOM 539 C CA . GLY A 1 73 ? 8.343 -5.696 3.970 1.00 89.62 73 GLY A CA 1
ATOM 540 C C . GLY A 1 73 ? 6.871 -6.077 3.849 1.00 89.62 73 GLY A C 1
ATOM 541 O O . GLY A 1 73 ? 6.379 -6.786 4.723 1.00 89.62 73 GLY A O 1
ATOM 542 N N . HIS A 1 74 ? 6.186 -5.588 2.806 1.00 94.81 74 HIS A N 1
ATOM 543 C CA . HIS A 1 74 ? 4.739 -5.677 2.635 1.00 94.81 74 HIS A CA 1
ATOM 544 C C . HIS A 1 74 ? 3.968 -5.068 3.812 1.00 94.81 74 HIS A C 1
ATOM 546 O O . HIS A 1 74 ? 3.152 -5.721 4.459 1.00 94.81 74 HI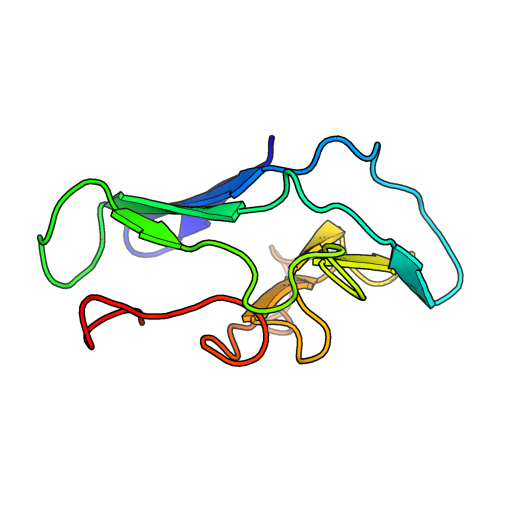S A O 1
ATOM 552 N N . ASP A 1 75 ? 4.215 -3.779 4.064 1.00 96.31 75 ASP A N 1
ATOM 553 C CA . ASP A 1 75 ? 3.456 -2.966 5.018 1.00 96.31 75 ASP A CA 1
ATOM 554 C C . ASP A 1 75 ? 1.947 -3.116 4.804 1.00 96.31 75 ASP A C 1
ATOM 556 O O . ASP A 1 75 ? 1.197 -3.162 5.766 1.00 96.31 75 ASP A O 1
ATOM 560 N N . LEU A 1 76 ? 1.517 -3.263 3.551 1.00 96.69 76 LEU A N 1
ATOM 561 C CA . LEU A 1 76 ? 0.160 -3.654 3.193 1.00 96.69 76 LEU A CA 1
ATOM 562 C C . LEU A 1 76 ? 0.202 -4.549 1.958 1.00 96.69 76 LEU A C 1
ATOM 564 O O . LEU A 1 76 ? 0.736 -4.130 0.931 1.00 96.69 76 LEU A O 1
ATOM 568 N N . ILE A 1 77 ? -0.406 -5.732 2.014 1.00 96.56 77 ILE A N 1
ATOM 569 C CA . ILE A 1 77 ? -0.579 -6.598 0.845 1.00 96.56 77 ILE A CA 1
ATOM 570 C C . ILE A 1 77 ? -1.968 -7.223 0.815 1.00 96.56 77 ILE A C 1
ATOM 572 O O . ILE A 1 77 ? -2.435 -7.818 1.785 1.00 96.56 77 ILE A O 1
ATOM 576 N N . ILE A 1 78 ? -2.616 -7.112 -0.342 1.00 95.75 78 ILE A N 1
ATOM 577 C CA . ILE A 1 78 ? -3.851 -7.830 -0.642 1.00 95.75 78 ILE A CA 1
ATOM 578 C C . ILE A 1 78 ? -3.520 -8.951 -1.617 1.00 95.75 78 ILE A C 1
ATOM 580 O O . ILE A 1 78 ? -3.186 -8.703 -2.779 1.00 95.75 78 ILE A O 1
ATOM 584 N N . SER A 1 79 ? -3.603 -10.185 -1.139 1.00 95.25 79 SER A N 1
ATOM 585 C CA . SER A 1 79 ? -3.297 -11.377 -1.929 1.00 95.25 79 SER A CA 1
ATOM 586 C C . SER A 1 79 ? -4.365 -11.632 -2.990 1.00 95.25 79 SER A C 1
ATOM 588 O O . SER A 1 79 ? -5.503 -11.160 -2.900 1.00 95.25 79 SER A O 1
ATOM 590 N N . ASN A 1 80 ? -4.004 -12.356 -4.049 1.00 93.00 80 ASN A N 1
ATOM 591 C CA . ASN A 1 80 ? -4.989 -12.781 -5.035 1.00 93.00 80 ASN A CA 1
ATOM 592 C C . ASN A 1 80 ? -6.053 -13.669 -4.368 1.00 93.00 80 ASN A C 1
ATOM 594 O O . ASN A 1 80 ? -5.776 -14.366 -3.398 1.00 93.00 80 ASN A O 1
ATOM 598 N N . ASN A 1 81 ? -7.281 -13.650 -4.890 1.00 93.19 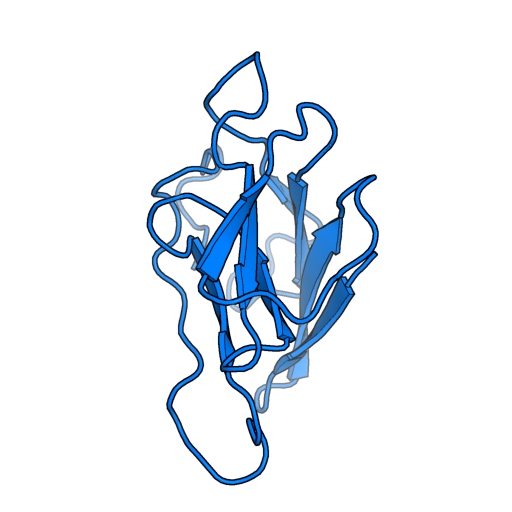81 ASN A N 1
ATOM 599 C CA . ASN A 1 81 ? -8.406 -14.372 -4.283 1.00 93.19 81 ASN A CA 1
ATOM 600 C C . ASN A 1 81 ? -8.608 -14.044 -2.787 1.00 93.19 81 ASN A C 1
ATOM 602 O O . ASN A 1 81 ? -8.994 -14.922 -2.020 1.00 93.19 81 ASN A O 1
ATOM 606 N N . SER A 1 82 ? 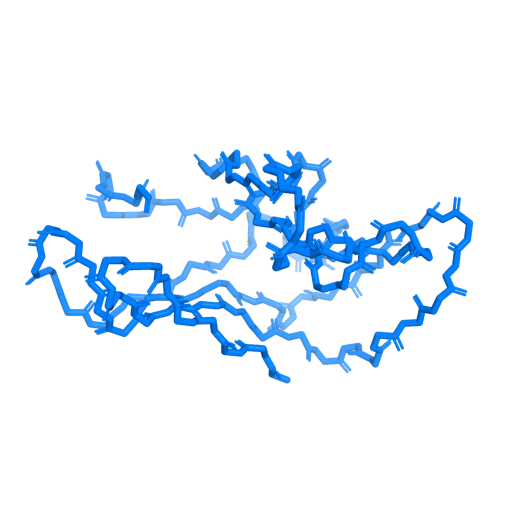-8.392 -12.788 -2.378 1.00 91.12 82 SER A N 1
ATOM 607 C CA . SER A 1 82 ? -8.540 -12.328 -0.985 1.00 91.12 82 SER A CA 1
ATOM 608 C C . SER A 1 82 ? -9.936 -12.535 -0.388 1.00 91.12 82 SER A C 1
ATOM 610 O O . SER A 1 82 ? -10.111 -12.474 0.821 1.00 91.12 82 SER A O 1
ATOM 612 N N . ASN A 1 83 ? -10.942 -12.815 -1.216 1.00 89.38 83 ASN A N 1
ATOM 613 C CA . ASN A 1 83 ? -12.280 -13.216 -0.784 1.00 89.38 83 ASN A CA 1
ATOM 614 C C . ASN A 1 83 ? -12.423 -14.725 -0.497 1.00 89.38 83 ASN A C 1
ATOM 616 O O . ASN A 1 83 ? -13.516 -15.177 -0.162 1.00 89.38 83 ASN A O 1
ATOM 620 N N . LYS A 1 84 ? -11.368 -15.517 -0.706 1.00 94.19 84 LYS A N 1
ATOM 621 C CA . LYS A 1 84 ? -11.352 -16.984 -0.574 1.00 94.19 84 LYS A CA 1
ATOM 622 C C . LYS A 1 84 ? -10.184 -17.513 0.261 1.00 94.19 84 LYS A C 1
ATOM 624 O O . LYS A 1 84 ? -10.200 -18.691 0.603 1.00 94.19 84 LYS A O 1
ATOM 629 N N . ASN A 1 85 ? -9.182 -16.690 0.558 1.00 93.75 85 ASN A N 1
ATOM 630 C CA . ASN A 1 85 ? -8.043 -17.043 1.400 1.00 93.75 85 ASN A CA 1
ATOM 631 C C . ASN A 1 85 ? -7.816 -15.991 2.491 1.00 93.75 85 ASN A C 1
ATOM 633 O O . ASN A 1 85 ? -8.475 -14.955 2.534 1.00 93.75 85 ASN A O 1
ATOM 637 N N . THR A 1 86 ? -6.866 -16.279 3.373 1.00 93.25 86 THR A N 1
ATOM 638 C CA . THR A 1 86 ? -6.435 -15.400 4.467 1.00 93.25 86 THR A CA 1
ATOM 639 C C . THR A 1 86 ? -4.990 -14.943 4.270 1.00 93.25 86 THR A C 1
ATOM 641 O O . THR A 1 86 ? -4.295 -14.651 5.234 1.00 93.25 86 THR A O 1
ATOM 644 N N . ASP A 1 87 ? -4.523 -14.912 3.019 1.00 94.88 87 ASP A N 1
ATOM 645 C CA . ASP A 1 87 ? -3.115 -14.658 2.685 1.00 94.88 87 ASP A CA 1
ATOM 646 C C . ASP A 1 87 ? -2.791 -13.158 2.607 1.00 94.88 87 ASP A C 1
ATOM 648 O O . ASP A 1 87 ? -1.655 -12.784 2.328 1.00 94.88 87 ASP A O 1
ATOM 652 N N . SER A 1 88 ? -3.789 -12.285 2.767 1.00 94.50 88 SER A N 1
ATOM 653 C CA . SER A 1 88 ? -3.576 -10.835 2.859 1.00 94.50 88 SER A CA 1
ATOM 654 C C . SER A 1 88 ? -3.081 -10.493 4.260 1.00 94.50 88 SER A C 1
ATOM 656 O O . SER A 1 88 ? -3.589 -11.040 5.237 1.00 94.50 88 SER A O 1
ATOM 658 N N . TYR A 1 89 ? -2.116 -9.586 4.376 1.00 93.81 89 TYR A N 1
ATOM 659 C CA . TYR A 1 89 ? -1.560 -9.203 5.672 1.00 93.81 89 TYR A CA 1
ATOM 660 C C . TYR A 1 89 ? -1.021 -7.771 5.670 1.00 93.81 89 TYR A C 1
ATOM 662 O O . TYR A 1 89 ? -0.940 -7.098 4.639 1.00 93.81 89 TYR A O 1
ATOM 670 N N . CYS A 1 90 ? -0.674 -7.316 6.868 1.00 93.25 90 CYS A N 1
ATOM 671 C CA . CYS A 1 90 ? -0.113 -6.009 7.158 1.00 93.25 90 CYS A CA 1
ATOM 672 C C . CYS A 1 90 ? 1.156 -6.228 7.988 1.00 93.25 90 CYS A C 1
ATOM 674 O O . CYS A 1 90 ? 1.102 -6.880 9.029 1.00 93.25 90 CYS A O 1
ATOM 676 N N . ASN A 1 91 ? 2.297 -5.730 7.514 1.00 94.38 91 ASN A N 1
ATOM 677 C CA . ASN A 1 91 ? 3.566 -5.718 8.255 1.00 94.38 91 ASN A CA 1
ATOM 678 C C . ASN A 1 91 ? 4.062 -4.275 8.454 1.00 94.38 91 ASN A C 1
ATOM 680 O O . ASN A 1 91 ? 5.255 -3.961 8.406 1.00 94.38 91 ASN A O 1
ATOM 684 N N . PHE A 1 92 ? 3.107 -3.359 8.571 1.00 93.75 92 PHE A N 1
ATOM 685 C CA . PHE A 1 92 ? 3.354 -1.966 8.888 1.00 93.75 92 PHE A CA 1
ATOM 686 C C . PHE A 1 92 ? 3.880 -1.851 10.335 1.00 93.75 92 PHE A C 1
ATOM 688 O O . PHE A 1 92 ? 3.416 -2.598 11.196 1.00 93.75 92 PHE A O 1
ATOM 695 N N . PRO A 1 93 ? 4.826 -0.939 10.647 1.00 94.12 93 PRO A N 1
ATOM 696 C CA . PRO A 1 93 ? 5.448 0.066 9.780 1.00 94.12 93 PRO A CA 1
ATOM 697 C C . PRO A 1 93 ? 6.873 -0.309 9.335 1.00 94.12 93 PRO A C 1
ATOM 699 O O . PRO A 1 93 ? 7.853 0.213 9.880 1.00 94.12 93 PRO A O 1
ATOM 702 N N . HIS A 1 94 ? 7.049 -1.167 8.326 1.00 94.31 94 HIS A N 1
ATOM 703 C CA . HIS A 1 94 ? 8.385 -1.486 7.809 1.00 94.31 94 HIS A CA 1
ATOM 704 C C . HIS A 1 94 ? 8.932 -0.383 6.879 1.00 94.31 94 HIS A C 1
ATOM 706 O O . HIS A 1 94 ? 9.929 0.267 7.212 1.00 94.31 94 HIS A O 1
ATOM 712 N N . SER A 1 95 ? 8.288 -0.115 5.743 1.00 95.75 95 SER A N 1
ATOM 713 C CA . SER A 1 95 ? 8.720 0.856 4.724 1.00 95.75 95 SER A CA 1
ATOM 714 C C . SER A 1 95 ? 8.014 2.214 4.788 1.00 95.75 95 SER A C 1
ATOM 716 O O . SER A 1 95 ? 8.543 3.192 4.254 1.00 95.75 95 SER A O 1
ATOM 718 N N . TYR A 1 96 ? 6.867 2.303 5.451 1.00 96.25 96 TYR A N 1
ATOM 719 C CA . TYR A 1 96 ? 6.118 3.535 5.685 1.00 96.25 96 TYR A CA 1
ATOM 720 C C . TYR A 1 96 ? 6.216 3.945 7.158 1.00 96.25 96 TYR A C 1
ATOM 722 O O . TYR A 1 96 ? 6.311 3.103 8.049 1.00 96.25 96 TYR A O 1
ATOM 730 N N . THR A 1 97 ? 6.281 5.249 7.425 1.00 95.25 97 THR A N 1
ATOM 731 C CA . THR A 1 97 ? 6.501 5.778 8.779 1.00 95.25 97 THR A CA 1
ATOM 732 C C . THR A 1 97 ? 5.198 5.869 9.560 1.00 95.25 97 THR A C 1
ATOM 734 O O . THR A 1 97 ? 4.335 6.680 9.213 1.00 95.25 97 THR A O 1
ATOM 737 N N . ASP A 1 98 ? 5.114 5.136 10.670 1.00 94.00 98 ASP A N 1
ATOM 738 C CA . ASP A 1 98 ? 4.152 5.430 11.727 1.00 94.00 98 ASP A CA 1
ATOM 739 C C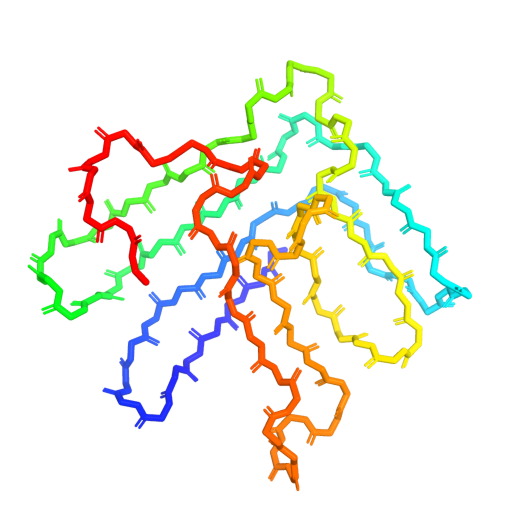 . ASP A 1 98 ? 4.647 6.605 12.577 1.00 94.00 98 ASP A C 1
ATOM 741 O O . ASP A 1 98 ? 5.581 6.476 13.364 1.00 94.00 98 ASP A O 1
ATOM 745 N N . HIS A 1 99 ? 4.042 7.770 12.383 1.00 90.88 99 HIS A N 1
ATOM 746 C CA . HIS A 1 99 ? 4.342 8.976 13.156 1.00 90.88 99 HIS A CA 1
ATOM 747 C C . HIS A 1 99 ? 3.314 9.222 14.269 1.00 90.88 99 HIS A C 1
ATOM 749 O O . HIS A 1 99 ? 3.479 10.169 15.033 1.00 90.88 99 HIS A O 1
ATOM 755 N N . ILE A 1 100 ? 2.272 8.387 14.361 1.00 89.62 100 ILE A N 1
ATOM 756 C CA . ILE A 1 100 ? 1.247 8.463 15.407 1.00 89.62 100 ILE A CA 1
ATOM 757 C C . ILE A 1 100 ? 1.459 7.403 16.496 1.00 89.62 100 ILE A C 1
ATOM 759 O O . ILE A 1 100 ? 0.949 7.576 17.593 1.00 89.62 100 ILE A O 1
ATOM 763 N N . GLY A 1 101 ? 2.225 6.339 16.226 1.00 87.00 101 GLY A N 1
ATOM 764 C CA . GLY A 1 101 ? 2.512 5.259 17.182 1.00 87.00 101 GLY A CA 1
ATOM 765 C C . GLY A 1 101 ? 1.337 4.304 17.422 1.00 87.00 101 GLY A C 1
ATOM 766 O O . GLY A 1 101 ? 1.361 3.530 18.375 1.00 87.00 101 GLY A O 1
ATOM 767 N N . HIS A 1 102 ? 0.314 4.387 16.573 1.00 79.94 102 HIS A N 1
ATOM 768 C CA . HIS A 1 102 ? -0.953 3.660 16.656 1.00 79.94 102 HIS A CA 1
ATOM 769 C C . HIS A 1 102 ? -1.358 3.053 15.303 1.00 79.94 102 HIS A C 1
ATOM 771 O O . HIS A 1 102 ? -2.488 2.588 15.149 1.00 79.94 102 HIS A O 1
ATOM 777 N N . GLY A 1 103 ? -0.484 3.095 14.291 1.00 72.06 103 GLY A N 1
ATOM 778 C CA . GLY A 1 103 ? -0.803 2.511 12.994 1.00 72.06 103 GLY A CA 1
ATOM 779 C C . GLY A 1 103 ? -0.820 0.990 13.110 1.00 72.06 103 GLY A C 1
ATOM 780 O O . GLY A 1 103 ? 0.219 0.364 13.317 1.00 72.06 103 GLY A O 1
ATOM 781 N N . THR A 1 104 ? -2.021 0.428 13.019 1.00 59.97 104 THR A N 1
ATOM 782 C CA . THR A 1 104 ? -2.331 -0.999 13.147 1.00 59.97 104 THR A CA 1
ATOM 783 C C . THR A 1 104 ? -3.115 -1.479 11.936 1.00 59.97 104 THR A C 1
ATOM 785 O O . THR A 1 104 ? -3.843 -0.651 11.336 1.00 59.97 104 THR A O 1
#